Protein AF-A0A350VX52-F1 (afdb_monomer_lite)

pLDDT: mean 76.41, std 20.45, range [41.56, 96.19]

Sequence (143 aa):
MNSKRYVKYVGIVTGIIIVLLAGIFMTHKLVNKNADIQDNSEETNNGYQGYIILTDSDVFFAAENDSKMLSEKELVKLNLENCAFVSDDFSTGDRVRINFVTIADLSPRIADVDSIEKIEAGDVSNIDEEVIEWLKEKGYKIY

Foldseek 3Di:
DPPPPVVVVVVVVVVVVVVVVVVVVVVVPPDDDDDPPPPCVPPPLPFFKFWWWDWPPFIWTQGCDDDPVDHHRQIETEDCPQEPDDPVVDAGFFIKGWDFPDWAPDVSIYTYTNYIDGPGGGDNVSHDPVVVVVCVVVVIGTD

Secondary structure (DSSP, 8-state):
--TTSHHH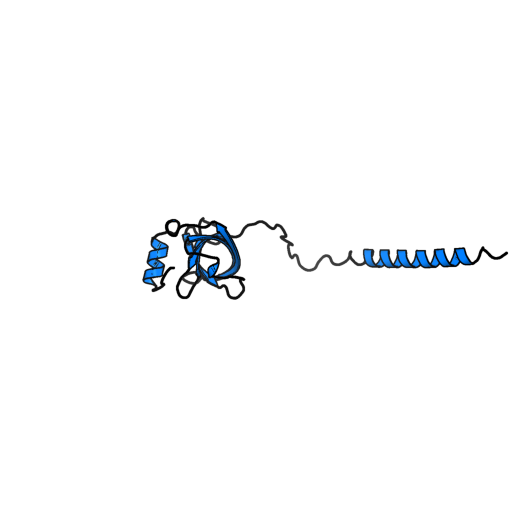HHHHHHHHHHHHHHHHHHHSS---SS------------PEEEEEEEBSS-EEEEESS--SSS-TT-EEEEE-TTS---GGG--TT-EEEEEEEEEE--SSEEEEEEEEEEEE---GGGS-HHHHHHHHHTTPPB-

Structure (mmCIF, N/CA/C/O backbone):
data_AF-A0A350VX52-F1
#
_entry.id   AF-A0A350VX52-F1
#
loop_
_atom_site.group_PDB
_atom_site.id
_atom_site.type_symbol
_atom_site.label_atom_id
_atom_site.label_alt_id
_atom_site.label_comp_id
_atom_site.label_asym_id
_atom_site.label_entity_id
_atom_site.label_seq_id
_atom_site.pdbx_PDB_ins_code
_atom_site.Cartn_x
_atom_site.Cartn_y
_atom_site.Cartn_z
_atom_site.occupancy
_atom_site.B_iso_or_equiv
_atom_site.auth_seq_id
_atom_site.auth_comp_id
_atom_site.auth_asym_id
_atom_site.auth_atom_id
_atom_site.pdbx_PDB_model_num
ATOM 1 N N . MET A 1 1 ? 48.141 -11.898 -71.517 1.00 45.41 1 MET A N 1
ATOM 2 C CA . MET A 1 1 ? 48.492 -10.568 -70.971 1.00 45.41 1 MET A CA 1
ATOM 3 C C . MET A 1 1 ? 47.254 -9.673 -70.984 1.00 45.41 1 MET A C 1
ATOM 5 O O . MET A 1 1 ? 46.895 -9.206 -72.048 1.00 45.41 1 MET A O 1
ATOM 9 N N . ASN A 1 2 ? 46.555 -9.510 -69.850 1.00 43.81 2 ASN A N 1
ATOM 10 C CA . ASN A 1 2 ? 45.729 -8.323 -69.528 1.00 43.81 2 ASN A CA 1
ATOM 11 C C . ASN A 1 2 ? 45.221 -8.352 -68.066 1.00 43.81 2 ASN A C 1
ATOM 13 O O . ASN A 1 2 ? 44.108 -7.952 -67.743 1.00 43.81 2 ASN A O 1
ATOM 17 N N . SER A 1 3 ? 46.098 -8.774 -67.148 1.00 48.38 3 SER A N 1
ATOM 18 C CA . SER A 1 3 ? 45.857 -8.852 -65.696 1.00 48.38 3 SER A CA 1
ATOM 19 C C . SER A 1 3 ? 45.820 -7.483 -64.987 1.00 48.38 3 SER A C 1
ATOM 21 O O . SER A 1 3 ? 45.809 -7.417 -63.762 1.00 48.38 3 SER A O 1
ATOM 23 N N . LYS A 1 4 ? 45.829 -6.368 -65.731 1.00 48.75 4 LYS A N 1
ATOM 24 C CA . LYS A 1 4 ? 45.906 -5.005 -65.171 1.00 48.75 4 LYS A CA 1
ATOM 25 C C . LYS A 1 4 ? 44.556 -4.284 -65.071 1.00 48.75 4 LYS A C 1
ATOM 27 O O . LYS A 1 4 ? 44.509 -3.189 -64.521 1.00 48.75 4 LYS A O 1
ATOM 32 N N . ARG A 1 5 ? 43.459 -4.860 -65.588 1.00 47.03 5 ARG A N 1
ATOM 33 C CA . ARG A 1 5 ? 42.131 -4.207 -65.562 1.00 47.03 5 ARG A CA 1
ATOM 34 C C . ARG A 1 5 ? 41.211 -4.673 -64.427 1.00 47.03 5 ARG A C 1
ATOM 36 O O . ARG A 1 5 ? 40.382 -3.884 -63.992 1.00 47.03 5 ARG A O 1
ATOM 43 N N . TYR A 1 6 ? 41.409 -5.878 -63.889 1.00 44.62 6 TYR A N 1
ATOM 44 C CA . TYR A 1 6 ? 40.591 -6.403 -62.783 1.00 44.62 6 TYR A CA 1
ATOM 45 C C . TYR A 1 6 ? 40.904 -5.759 -61.425 1.00 44.62 6 TYR A C 1
ATOM 47 O O . TYR A 1 6 ? 40.012 -5.576 -60.606 1.00 44.62 6 TYR A O 1
ATOM 55 N N . VAL A 1 7 ? 42.150 -5.328 -61.209 1.00 47.81 7 VAL A N 1
ATOM 56 C CA . VAL A 1 7 ? 42.568 -4.718 -59.933 1.00 47.81 7 VAL A CA 1
ATOM 57 C C . VAL A 1 7 ? 41.989 -3.306 -59.754 1.00 47.81 7 VAL A C 1
ATOM 59 O O . VAL A 1 7 ? 41.770 -2.863 -58.631 1.00 47.81 7 VAL A O 1
ATOM 62 N N . LYS A 1 8 ? 41.675 -2.602 -60.854 1.00 45.66 8 LYS A N 1
ATOM 63 C CA . LYS A 1 8 ? 41.099 -1.248 -60.790 1.00 45.66 8 LYS A CA 1
ATOM 64 C C . LYS A 1 8 ? 39.625 -1.230 -60.385 1.00 45.66 8 LYS A C 1
ATOM 66 O O . LYS A 1 8 ? 39.208 -0.275 -59.744 1.00 45.66 8 LYS A O 1
ATOM 71 N N . TYR A 1 9 ? 38.852 -2.260 -60.730 1.00 45.47 9 TYR A N 1
ATOM 72 C CA . TYR A 1 9 ? 37.429 -2.306 -60.380 1.00 45.47 9 TYR A CA 1
ATOM 73 C C . TYR A 1 9 ? 37.198 -2.684 -58.917 1.00 45.47 9 TYR A C 1
ATOM 75 O O . TYR A 1 9 ? 36.333 -2.097 -58.278 1.00 45.47 9 TYR A O 1
ATOM 83 N N . VAL A 1 10 ? 38.009 -3.588 -58.358 1.00 46.59 10 VAL A N 1
ATOM 84 C CA . VAL A 1 10 ? 37.873 -3.982 -56.947 1.00 46.59 10 VAL A CA 1
ATOM 85 C C . VAL A 1 10 ? 38.178 -2.798 -56.024 1.00 46.59 10 VAL A C 1
ATOM 87 O O . VAL A 1 10 ? 37.385 -2.517 -55.140 1.00 46.59 10 VAL A O 1
ATOM 90 N N . GLY A 1 11 ? 39.237 -2.021 -56.286 1.00 47.31 11 GLY A N 1
ATOM 91 C CA . GLY A 1 11 ? 39.589 -0.866 -55.445 1.00 47.31 11 GLY A CA 1
ATOM 92 C C . GLY A 1 11 ? 38.563 0.280 -55.445 1.00 47.31 11 GLY A C 1
ATOM 93 O O . GLY A 1 11 ? 38.396 0.945 -54.426 1.00 47.31 11 GLY A O 1
ATOM 94 N N . ILE A 1 12 ? 37.850 0.503 -56.556 1.00 51.59 12 ILE A N 1
ATOM 95 C CA . ILE A 1 12 ? 36.819 1.554 -56.644 1.00 51.59 12 ILE A CA 1
ATOM 96 C C . ILE A 1 12 ? 35.548 1.129 -55.896 1.00 51.59 12 ILE A C 1
ATOM 98 O O . ILE A 1 12 ? 34.947 1.944 -55.199 1.00 51.59 12 ILE A O 1
ATOM 102 N N . VAL A 1 13 ? 35.167 -0.149 -55.981 1.00 50.16 13 VAL A N 1
ATOM 103 C CA . VAL A 1 13 ? 33.964 -0.665 -55.308 1.00 50.16 13 VAL A CA 1
ATOM 104 C C . VAL A 1 13 ? 34.150 -0.698 -53.785 1.00 50.16 13 VAL A C 1
ATOM 106 O O . VAL A 1 13 ? 33.233 -0.313 -53.063 1.00 50.16 13 VAL A O 1
ATOM 109 N N . THR A 1 14 ? 35.342 -1.040 -53.276 1.00 51.75 14 THR A N 1
ATOM 110 C CA . THR A 1 14 ? 35.609 -0.993 -51.824 1.00 51.75 14 THR A CA 1
ATOM 111 C C . THR A 1 14 ? 35.690 0.438 -51.278 1.00 51.75 14 THR A C 1
ATOM 113 O O . THR A 1 14 ? 35.312 0.675 -50.135 1.00 51.75 14 THR A O 1
ATOM 116 N N . GLY A 1 15 ? 36.135 1.411 -52.083 1.00 47.44 15 GLY A N 1
ATOM 117 C CA . GLY A 1 15 ? 36.208 2.819 -51.673 1.00 47.44 15 GLY A CA 1
ATOM 118 C C . GLY A 1 15 ? 34.837 3.488 -51.510 1.00 47.44 15 GLY A C 1
ATOM 119 O O . GLY A 1 15 ? 34.636 4.252 -50.569 1.00 47.44 15 GLY A O 1
ATOM 120 N N . ILE A 1 16 ? 33.869 3.165 -52.375 1.00 54.69 16 ILE A N 1
ATOM 121 C CA . ILE A 1 16 ? 32.512 3.742 -52.321 1.00 54.69 16 ILE A CA 1
ATOM 122 C C . ILE A 1 16 ? 31.747 3.269 -51.071 1.00 54.69 16 ILE A C 1
ATOM 124 O O . ILE A 1 16 ? 31.022 4.052 -50.459 1.00 54.69 16 ILE A O 1
ATOM 128 N N . ILE A 1 17 ? 31.958 2.021 -50.638 1.00 52.06 17 ILE A N 1
ATOM 129 C CA . ILE A 1 17 ? 31.307 1.457 -49.443 1.00 52.06 17 ILE A CA 1
ATOM 130 C C . ILE A 1 17 ? 31.785 2.158 -48.158 1.00 52.06 17 ILE A C 1
ATOM 132 O O . ILE A 1 17 ? 30.979 2.433 -47.270 1.00 52.06 17 ILE A O 1
ATOM 136 N N . ILE A 1 18 ? 33.071 2.515 -48.069 1.00 54.97 18 ILE A N 1
ATOM 137 C CA . ILE A 1 18 ? 33.637 3.176 -46.880 1.00 54.97 18 ILE A CA 1
ATOM 138 C C . ILE A 1 18 ? 33.133 4.623 -46.748 1.00 54.97 18 ILE A C 1
ATOM 140 O O . ILE A 1 18 ? 32.847 5.075 -45.639 1.00 54.97 18 ILE A O 1
ATOM 144 N N . VAL A 1 19 ? 32.954 5.343 -47.861 1.00 52.56 19 VAL A N 1
ATOM 145 C CA . VAL A 1 19 ? 32.433 6.724 -47.835 1.00 52.56 19 VAL A CA 1
ATOM 146 C C . VAL A 1 19 ? 30.946 6.760 -47.451 1.00 52.56 19 VAL A C 1
ATOM 148 O O . VAL A 1 19 ? 30.531 7.658 -46.719 1.00 52.56 19 VAL A O 1
ATOM 151 N N . LEU A 1 20 ? 30.155 5.758 -47.855 1.00 51.19 20 LEU A N 1
ATOM 152 C CA . LEU A 1 20 ? 28.759 5.622 -47.419 1.00 51.19 20 LEU A CA 1
ATOM 153 C C . LEU A 1 20 ? 28.643 5.296 -45.919 1.00 51.19 20 LEU A C 1
ATOM 155 O O . LEU A 1 20 ? 27.812 5.892 -45.239 1.00 51.19 20 LEU A O 1
ATOM 159 N N . LEU A 1 21 ? 29.512 4.436 -45.373 1.00 50.41 21 LEU A N 1
ATOM 160 C CA . LEU A 1 21 ? 29.542 4.137 -43.931 1.00 50.41 21 LEU A CA 1
ATOM 161 C C . LEU A 1 21 ? 29.968 5.348 -43.079 1.00 50.41 21 LEU A C 1
ATOM 163 O O . LEU A 1 21 ? 29.395 5.578 -42.015 1.00 50.41 21 LEU A O 1
ATOM 167 N N . ALA A 1 22 ? 30.909 6.170 -43.555 1.00 48.84 22 ALA A N 1
ATOM 168 C CA . ALA A 1 22 ? 31.314 7.394 -42.857 1.00 48.84 22 ALA A CA 1
ATOM 169 C C . ALA A 1 22 ? 30.251 8.514 -42.924 1.00 48.84 22 ALA A C 1
ATOM 171 O O . ALA A 1 22 ? 30.111 9.285 -41.974 1.00 48.84 22 ALA A O 1
ATOM 172 N N . GLY A 1 23 ? 29.465 8.588 -44.006 1.00 44.41 23 GLY A N 1
ATOM 173 C CA . GLY A 1 23 ? 28.374 9.562 -44.156 1.00 44.41 23 GLY A CA 1
ATOM 174 C C . GLY A 1 23 ? 27.179 9.309 -43.228 1.00 44.41 23 GLY A C 1
ATOM 175 O O . GLY A 1 23 ? 26.560 10.258 -42.742 1.00 44.41 23 GLY A O 1
ATOM 176 N N . ILE A 1 24 ? 26.899 8.041 -42.910 1.00 51.06 24 ILE A N 1
ATOM 177 C CA . ILE A 1 24 ? 25.897 7.675 -41.895 1.00 51.06 24 ILE A CA 1
ATOM 178 C C . ILE A 1 24 ? 26.431 8.014 -40.492 1.00 51.06 24 ILE A C 1
ATOM 180 O O . ILE A 1 24 ? 25.694 8.513 -39.646 1.00 51.06 24 ILE A O 1
ATOM 184 N N . PHE A 1 25 ? 27.737 7.855 -40.253 1.00 44.28 25 PHE A N 1
ATOM 185 C CA . PHE A 1 25 ? 28.337 8.181 -38.955 1.00 44.28 25 PHE A CA 1
ATOM 186 C C . PHE A 1 25 ? 28.364 9.692 -38.653 1.00 44.28 25 PHE A C 1
ATOM 188 O O . PHE A 1 25 ? 28.289 10.093 -37.493 1.00 44.28 25 PHE A O 1
ATOM 195 N N . MET A 1 26 ? 28.430 10.552 -39.678 1.00 44.16 26 MET A N 1
ATOM 196 C CA . MET A 1 26 ? 28.485 12.014 -39.505 1.00 44.16 26 MET A CA 1
ATOM 197 C C . MET A 1 26 ? 27.129 12.729 -39.481 1.00 44.16 26 MET A C 1
ATOM 199 O O . MET A 1 26 ? 27.088 1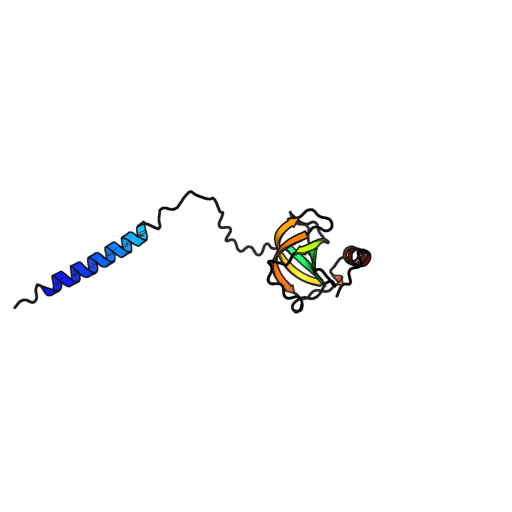3.914 -39.158 1.00 44.16 26 MET A O 1
ATOM 203 N N . THR A 1 27 ? 26.020 12.036 -39.745 1.00 42.88 27 THR A N 1
ATOM 204 C CA . THR A 1 27 ? 24.667 12.605 -39.583 1.00 42.88 27 THR A CA 1
ATOM 205 C C . THR A 1 27 ? 24.014 12.259 -38.243 1.00 42.88 27 THR A C 1
ATOM 207 O O . THR A 1 27 ? 23.087 12.949 -37.832 1.00 42.88 27 THR A O 1
ATOM 210 N N . HIS A 1 28 ? 24.583 11.337 -37.459 1.00 42.50 28 HIS A N 1
ATOM 211 C CA . HIS A 1 28 ? 24.215 11.140 -36.046 1.00 42.50 28 HIS A CA 1
ATOM 212 C C . HIS A 1 28 ? 24.868 12.149 -35.084 1.00 42.50 28 HIS A C 1
ATOM 214 O O . HIS A 1 28 ? 24.873 11.952 -33.871 1.00 42.50 28 HIS A O 1
ATOM 220 N N . LYS A 1 29 ? 25.417 13.255 -35.601 1.00 45.91 29 LYS A N 1
ATOM 221 C CA . LYS A 1 29 ? 25.992 14.334 -34.788 1.00 45.91 29 LYS A CA 1
ATOM 222 C C . LYS A 1 29 ? 25.354 15.689 -35.087 1.00 45.91 29 LYS A C 1
ATOM 224 O O . LYS A 1 29 ? 26.059 16.683 -35.215 1.00 45.91 29 LYS A O 1
ATOM 229 N N . LEU A 1 30 ? 24.025 15.723 -35.213 1.00 47.34 30 LEU A N 1
ATOM 230 C CA . LEU A 1 30 ? 23.244 16.965 -35.258 1.00 47.34 30 LEU A CA 1
ATOM 231 C C . LEU A 1 30 ? 21.767 16.738 -34.887 1.00 47.34 30 LEU A C 1
ATOM 233 O O . LEU A 1 30 ? 20.862 17.039 -35.651 1.00 47.34 30 LEU A O 1
ATOM 237 N N . VAL A 1 31 ? 21.528 16.262 -33.665 1.00 42.59 31 VAL A N 1
ATOM 238 C CA . VAL A 1 31 ? 20.361 16.686 -32.874 1.00 42.59 31 VAL A CA 1
ATOM 239 C C . VAL A 1 31 ? 20.875 16.949 -31.464 1.00 42.59 31 VAL A C 1
ATOM 241 O O . VAL A 1 31 ? 20.929 16.063 -30.623 1.00 42.59 31 VAL A O 1
ATOM 244 N N . ASN A 1 32 ? 21.344 18.170 -31.225 1.00 47.84 32 ASN A N 1
ATOM 245 C CA . ASN A 1 32 ? 21.405 18.708 -29.874 1.00 47.84 32 ASN A CA 1
ATOM 246 C C . ASN A 1 32 ? 20.717 20.072 -29.889 1.00 47.84 32 ASN A C 1
ATOM 248 O O . ASN A 1 32 ? 20.978 20.882 -30.781 1.00 47.84 32 ASN A O 1
ATOM 252 N N . LYS A 1 33 ? 19.906 20.285 -28.850 1.00 47.16 33 LYS A N 1
ATOM 253 C CA . LYS A 1 33 ? 19.053 21.432 -28.527 1.00 47.16 33 LYS A CA 1
ATOM 254 C C . LYS A 1 33 ? 17.648 21.393 -29.109 1.00 47.16 33 LYS A C 1
ATOM 256 O O . LYS A 1 33 ? 17.234 22.318 -29.789 1.00 47.16 33 LYS A O 1
ATOM 261 N N . ASN A 1 34 ? 16.903 20.355 -28.747 1.00 44.25 34 ASN A N 1
ATOM 262 C CA . ASN A 1 34 ? 15.545 20.540 -28.249 1.00 44.25 34 ASN A CA 1
ATOM 263 C C . ASN A 1 34 ? 15.288 19.500 -27.158 1.00 44.25 34 ASN A C 1
ATOM 265 O O . ASN A 1 34 ? 15.616 18.334 -27.341 1.00 44.25 34 ASN A O 1
ATOM 269 N N . ALA A 1 35 ? 14.694 19.979 -26.069 1.00 45.91 35 ALA A N 1
ATOM 270 C CA . ALA A 1 35 ? 14.342 19.266 -24.851 1.00 45.91 35 ALA A CA 1
ATOM 271 C C . ALA A 1 35 ? 15.544 18.825 -23.999 1.00 45.91 35 ALA A C 1
ATOM 273 O O . ALA A 1 35 ? 16.169 17.790 -24.205 1.00 45.91 35 ALA A O 1
ATOM 274 N N . ASP A 1 36 ? 15.824 19.654 -23.000 1.00 45.22 36 ASP A N 1
ATOM 275 C CA . ASP A 1 36 ? 16.332 19.239 -21.698 1.00 45.22 36 ASP A CA 1
ATOM 276 C C . ASP A 1 36 ? 15.355 18.197 -21.117 1.00 45.22 36 ASP A C 1
ATOM 278 O O . ASP A 1 36 ? 14.461 18.507 -20.338 1.00 45.22 36 ASP A O 1
ATOM 282 N N . ILE A 1 37 ? 15.413 16.973 -21.633 1.00 50.44 37 ILE A N 1
ATOM 283 C CA . ILE A 1 37 ? 14.983 15.803 -20.889 1.00 50.44 37 ILE A CA 1
ATOM 284 C C . ILE A 1 37 ? 16.294 15.295 -20.335 1.00 50.44 37 ILE A C 1
ATOM 286 O O . ILE A 1 37 ? 17.088 14.690 -21.056 1.00 50.44 37 ILE A O 1
ATOM 290 N N . GLN A 1 38 ? 16.549 15.652 -19.079 1.00 43.41 38 GLN A N 1
ATOM 291 C CA . GLN A 1 38 ? 17.487 14.924 -18.251 1.00 43.41 38 GLN A CA 1
ATOM 292 C C . GLN A 1 38 ? 17.161 13.443 -18.420 1.00 43.41 38 GLN A C 1
ATOM 294 O O . GLN A 1 38 ? 16.162 12.944 -17.904 1.00 43.41 38 GLN A O 1
ATOM 299 N N . ASP A 1 39 ? 18.006 12.765 -19.187 1.00 41.66 39 ASP A N 1
ATOM 300 C CA . ASP A 1 39 ? 18.218 11.339 -19.076 1.00 41.66 39 ASP A CA 1
ATOM 301 C C . ASP A 1 39 ? 18.792 11.114 -17.674 1.00 41.66 39 ASP A C 1
ATOM 303 O O . ASP A 1 39 ? 20.001 11.050 -17.458 1.00 41.66 39 ASP A O 1
ATOM 307 N N . ASN A 1 40 ? 17.899 11.116 -16.684 1.00 41.56 40 ASN A N 1
ATOM 308 C CA . ASN A 1 40 ? 18.168 10.610 -15.352 1.00 41.56 40 ASN A CA 1
ATOM 309 C C . ASN A 1 40 ? 18.174 9.078 -15.450 1.00 41.56 40 ASN A C 1
ATOM 311 O O . ASN A 1 40 ? 17.405 8.409 -14.773 1.00 41.56 40 ASN A O 1
ATOM 315 N N . SER A 1 41 ? 19.056 8.505 -16.273 1.00 44.47 41 SER A N 1
ATOM 316 C CA . SER A 1 41 ? 19.430 7.092 -16.176 1.00 44.47 41 SER A CA 1
ATOM 317 C C . SER A 1 41 ? 20.427 6.866 -15.031 1.00 44.47 41 SER A C 1
ATOM 319 O O . SER A 1 41 ? 21.291 5.990 -15.097 1.00 44.47 41 SER A O 1
ATOM 321 N N . GLU A 1 42 ? 20.328 7.655 -13.964 1.00 41.62 42 GLU A N 1
ATOM 322 C CA . GLU A 1 42 ? 20.578 7.104 -12.648 1.00 41.62 42 GLU A CA 1
ATOM 323 C C . GLU A 1 42 ? 19.364 6.218 -12.342 1.00 41.62 42 GLU A C 1
ATOM 325 O O . GLU A 1 42 ? 18.377 6.696 -11.784 1.00 41.62 42 GLU A O 1
ATOM 330 N N . GLU A 1 43 ? 19.440 4.923 -12.686 1.00 43.62 43 GLU A N 1
ATOM 331 C CA . GLU A 1 43 ? 18.752 3.867 -11.924 1.00 43.62 43 GLU A CA 1
ATOM 332 C C . GLU A 1 43 ? 19.275 3.935 -10.484 1.00 43.62 43 GLU A C 1
ATOM 334 O O . GLU A 1 43 ? 20.092 3.154 -10.001 1.00 43.62 43 GLU A O 1
ATOM 339 N N . THR A 1 44 ? 18.855 4.976 -9.794 1.00 42.25 44 THR A N 1
ATOM 340 C CA . THR A 1 44 ? 18.878 5.036 -8.362 1.00 42.25 44 THR A CA 1
ATOM 341 C C . THR A 1 44 ? 17.605 4.319 -7.960 1.00 42.25 44 THR A C 1
ATOM 343 O O . THR A 1 44 ? 16.507 4.728 -8.331 1.00 42.25 44 THR A O 1
ATOM 346 N N . ASN A 1 45 ? 17.746 3.205 -7.248 1.00 51.56 45 ASN A N 1
ATOM 347 C CA . ASN A 1 45 ? 16.656 2.514 -6.561 1.00 51.56 45 ASN A CA 1
ATOM 348 C C . ASN A 1 45 ? 16.055 3.435 -5.472 1.00 51.56 45 ASN A C 1
ATOM 350 O O . ASN A 1 45 ? 16.178 3.165 -4.279 1.00 51.56 45 ASN A O 1
ATOM 354 N N . ASN A 1 46 ? 15.454 4.552 -5.889 1.00 69.12 46 ASN A N 1
ATOM 355 C CA . ASN A 1 46 ? 14.994 5.688 -5.085 1.00 69.12 46 ASN A CA 1
ATOM 356 C C . ASN A 1 46 ? 13.482 5.650 -4.818 1.00 69.12 46 ASN A C 1
ATOM 358 O O . ASN A 1 46 ? 12.915 6.642 -4.360 1.00 69.12 46 ASN A O 1
ATOM 362 N N . GLY A 1 47 ? 12.823 4.527 -5.110 1.00 82.38 47 GLY A N 1
ATOM 363 C CA . GLY A 1 47 ? 11.422 4.330 -4.757 1.00 82.38 47 GLY A CA 1
ATOM 364 C C . GLY A 1 47 ? 11.193 4.422 -3.247 1.00 82.38 47 GLY A C 1
ATOM 365 O O . GLY A 1 47 ? 12.092 4.185 -2.434 1.00 82.38 47 GLY A O 1
ATOM 366 N N . TYR A 1 48 ? 9.967 4.759 -2.872 1.00 91.62 48 TYR A N 1
ATOM 367 C CA . TYR A 1 48 ? 9.547 4.903 -1.485 1.00 91.62 48 TYR A CA 1
ATOM 368 C C . TYR A 1 48 ? 9.400 3.530 -0.846 1.00 91.62 48 TYR A C 1
ATOM 370 O O . TYR A 1 48 ? 8.780 2.637 -1.421 1.00 91.62 48 TYR A O 1
ATOM 378 N N . GLN A 1 49 ? 9.985 3.362 0.338 1.00 93.50 49 GLN A N 1
ATOM 379 C CA . GLN A 1 49 ? 9.909 2.113 1.089 1.00 93.50 49 GLN A CA 1
ATOM 380 C C . GLN A 1 49 ? 8.827 2.194 2.154 1.00 93.50 49 GLN A C 1
ATOM 382 O O . GLN A 1 49 ? 8.601 3.245 2.760 1.00 93.50 49 GLN A O 1
ATOM 387 N N . GLY A 1 50 ? 8.145 1.079 2.346 1.00 94.56 50 GLY A N 1
ATOM 388 C CA . GLY A 1 50 ? 6.997 0.990 3.227 1.00 94.56 50 GLY A CA 1
ATOM 389 C C . GLY A 1 50 ? 6.384 -0.390 3.194 1.00 94.56 50 GLY A C 1
ATOM 390 O O . GLY A 1 50 ? 6.962 -1.337 2.656 1.00 94.56 50 GLY A O 1
ATOM 391 N N . TYR A 1 51 ? 5.200 -0.478 3.773 1.00 95.38 51 TYR A N 1
ATOM 392 C CA . TYR A 1 51 ? 4.484 -1.729 3.947 1.00 95.38 51 TYR A CA 1
ATOM 393 C C . TYR A 1 51 ? 3.219 -1.717 3.108 1.00 95.38 51 TYR A C 1
ATOM 395 O O . TYR A 1 51 ? 2.470 -0.735 3.115 1.00 95.38 51 TYR A O 1
ATOM 403 N N . ILE A 1 52 ? 2.985 -2.804 2.378 1.00 95.25 52 ILE A N 1
ATOM 404 C CA . ILE A 1 52 ? 1.749 -2.974 1.621 1.00 95.25 52 ILE A CA 1
ATOM 405 C C . ILE A 1 52 ? 0.636 -3.468 2.545 1.00 95.25 52 ILE A C 1
ATOM 407 O O . ILE A 1 52 ? 0.865 -4.272 3.451 1.00 95.25 52 ILE A O 1
ATOM 411 N N . ILE A 1 53 ? -0.580 -2.986 2.317 1.00 95.56 53 ILE A N 1
ATOM 412 C CA . ILE A 1 53 ? -1.774 -3.404 3.047 1.00 95.56 53 ILE A CA 1
ATOM 413 C C . ILE A 1 53 ? -2.819 -3.817 2.026 1.00 95.56 53 ILE A C 1
ATOM 415 O O . ILE A 1 53 ? -3.260 -3.002 1.212 1.00 95.56 53 ILE A O 1
ATOM 419 N N . LEU A 1 54 ? -3.204 -5.087 2.069 1.00 94.31 54 LEU A N 1
ATOM 420 C CA . LEU A 1 54 ? -4.214 -5.658 1.194 1.00 94.31 54 LEU A CA 1
ATOM 421 C C . LEU A 1 54 ? -5.560 -5.637 1.910 1.00 94.31 54 LEU A C 1
ATOM 423 O O . LEU A 1 54 ? -5.692 -6.113 3.040 1.00 94.31 54 LEU A O 1
ATOM 427 N N . THR A 1 55 ? -6.567 -5.084 1.244 1.00 93.56 55 THR A N 1
ATOM 428 C CA . THR A 1 55 ? -7.947 -5.089 1.731 1.00 93.56 55 THR A CA 1
ATOM 429 C C . THR A 1 55 ? -8.865 -5.818 0.753 1.00 93.56 55 THR A C 1
ATOM 431 O O . THR A 1 55 ? -8.421 -6.370 -0.251 1.00 93.56 55 THR A O 1
ATOM 434 N N . ASP A 1 56 ? -10.159 -5.852 1.047 1.00 90.12 56 ASP A N 1
ATOM 435 C CA . ASP A 1 56 ? -11.179 -6.479 0.209 1.00 90.12 56 ASP A CA 1
ATOM 436 C C . ASP A 1 56 ? -11.458 -5.756 -1.102 1.00 90.12 56 ASP A C 1
ATOM 438 O O . ASP A 1 56 ? -11.901 -6.401 -2.053 1.00 90.12 56 ASP A O 1
ATOM 442 N N . SER A 1 57 ? -11.176 -4.457 -1.175 1.00 88.31 57 SER A N 1
ATOM 443 C CA . SER A 1 57 ? -11.398 -3.663 -2.385 1.00 88.31 57 SER A CA 1
ATOM 444 C C . SER A 1 57 ? -10.161 -2.939 -2.889 1.00 88.31 57 SER A C 1
ATOM 446 O O . SER A 1 57 ? -10.082 -2.644 -4.077 1.00 88.31 57 SER A O 1
ATOM 448 N N . ASP A 1 58 ? -9.223 -2.619 -2.001 1.00 93.69 58 ASP A N 1
ATOM 449 C CA . ASP A 1 58 ? -8.154 -1.669 -2.274 1.00 93.69 58 ASP A CA 1
ATOM 450 C C . ASP A 1 58 ? -6.802 -2.132 -1.733 1.00 93.69 58 ASP A C 1
ATOM 452 O O . ASP A 1 58 ? -6.704 -2.963 -0.825 1.00 93.69 58 ASP A O 1
ATOM 456 N N . VAL A 1 59 ? -5.749 -1.536 -2.281 1.00 95.12 59 VAL A N 1
ATOM 457 C CA . VAL A 1 59 ? -4.376 -1.722 -1.822 1.00 95.12 59 VAL A CA 1
ATOM 458 C C . VAL A 1 59 ? -3.872 -0.399 -1.274 1.00 95.12 59 VAL A C 1
ATOM 460 O O . VAL A 1 59 ? -4.026 0.648 -1.908 1.00 95.12 59 VAL A O 1
ATOM 463 N N . PHE A 1 60 ? -3.264 -0.445 -0.097 1.00 95.88 60 PHE A N 1
ATOM 464 C CA . PHE A 1 60 ? -2.657 0.716 0.532 1.00 95.88 60 PHE A CA 1
ATOM 465 C C . PHE A 1 60 ? -1.164 0.509 0.749 1.00 95.88 60 PHE A C 1
ATOM 467 O O . PHE A 1 60 ? -0.654 -0.611 0.770 1.00 95.88 60 PHE A O 1
ATOM 474 N N . PHE A 1 61 ? -0.480 1.626 0.931 1.00 95.50 61 PHE A N 1
ATOM 475 C CA . PHE A 1 61 ? 0.917 1.717 1.293 1.00 95.50 61 PHE A CA 1
ATOM 476 C C . PHE A 1 61 ? 1.043 2.574 2.547 1.00 95.50 61 PHE A C 1
ATOM 478 O O . PHE A 1 61 ? 0.521 3.688 2.585 1.00 95.50 61 PHE A O 1
ATOM 485 N N . ALA A 1 62 ? 1.738 2.056 3.554 1.00 94.44 62 ALA A N 1
ATOM 486 C CA . ALA A 1 62 ? 2.146 2.811 4.729 1.00 94.44 62 ALA A CA 1
ATOM 487 C C . ALA A 1 62 ? 3.639 3.132 4.617 1.00 94.44 62 ALA A C 1
ATOM 489 O O . ALA A 1 62 ? 4.465 2.217 4.566 1.00 94.44 62 ALA A O 1
ATOM 490 N N . ALA A 1 63 ? 3.987 4.418 4.560 1.00 92.50 63 ALA A N 1
ATOM 491 C CA . ALA A 1 63 ? 5.377 4.849 4.426 1.00 92.50 63 ALA A CA 1
ATOM 492 C C . ALA A 1 63 ? 6.221 4.432 5.643 1.00 92.50 63 ALA A C 1
ATOM 494 O O . ALA A 1 63 ? 5.828 4.663 6.783 1.00 92.50 63 ALA A O 1
ATOM 495 N N . GLU A 1 64 ? 7.403 3.850 5.418 1.00 90.12 64 GLU A N 1
ATOM 496 C CA . GLU A 1 64 ? 8.297 3.444 6.516 1.00 90.12 64 GLU A CA 1
ATOM 497 C C . GLU A 1 64 ? 8.982 4.652 7.170 1.00 90.12 64 GLU A C 1
ATOM 499 O O . GLU A 1 64 ? 9.176 4.674 8.378 1.00 90.12 64 GLU A O 1
ATOM 504 N N . ASN A 1 65 ? 9.367 5.649 6.369 1.00 84.44 65 ASN A N 1
ATOM 505 C CA . ASN A 1 65 ? 10.162 6.793 6.807 1.00 84.44 65 ASN A CA 1
ATOM 506 C C . ASN A 1 65 ? 9.632 8.100 6.214 1.00 84.44 65 ASN A C 1
ATOM 508 O O . ASN A 1 65 ? 9.076 8.110 5.112 1.00 84.44 65 ASN A O 1
ATOM 512 N N . ASP A 1 66 ? 9.906 9.206 6.908 1.00 82.31 66 ASP A N 1
ATOM 513 C CA . ASP A 1 66 ? 9.756 10.549 6.353 1.00 82.31 66 ASP A CA 1
ATOM 514 C C . ASP A 1 66 ? 10.556 10.697 5.052 1.00 82.31 66 ASP A C 1
ATOM 516 O O . ASP A 1 66 ? 11.727 10.322 4.931 1.00 82.31 66 ASP A O 1
ATOM 520 N N . SER A 1 67 ? 9.925 11.322 4.070 1.00 81.56 67 SER A N 1
ATOM 521 C CA . SER A 1 67 ? 10.518 11.660 2.787 1.00 81.56 67 SER A CA 1
ATOM 522 C C . SER A 1 67 ? 10.087 13.063 2.368 1.00 81.56 67 SER A C 1
ATOM 524 O O . SER A 1 67 ? 9.296 13.731 3.029 1.00 81.56 67 SER A O 1
ATOM 526 N N . LYS A 1 68 ? 10.587 13.537 1.225 1.00 80.62 68 LYS A N 1
ATOM 527 C CA . LYS A 1 68 ? 10.157 14.839 0.693 1.00 80.62 68 LYS A CA 1
ATOM 528 C C . LYS A 1 68 ? 8.675 14.871 0.296 1.00 80.62 68 LYS A C 1
ATOM 530 O O . LYS A 1 68 ? 8.128 15.963 0.190 1.00 80.62 68 LYS A O 1
ATOM 535 N N . MET A 1 69 ? 8.060 13.717 0.015 1.00 81.69 69 MET A N 1
ATOM 536 C CA . MET A 1 69 ? 6.693 13.627 -0.520 1.00 81.69 69 MET A CA 1
ATOM 537 C C . MET A 1 69 ? 5.696 12.968 0.437 1.00 81.69 69 MET A C 1
ATOM 539 O O . MET A 1 69 ? 4.506 13.275 0.356 1.00 81.69 69 MET A O 1
ATOM 543 N N . LEU A 1 70 ? 6.160 12.085 1.319 1.00 85.38 70 LEU A N 1
ATOM 544 C CA . LEU A 1 70 ? 5.360 11.340 2.293 1.00 85.38 70 LEU A CA 1
ATOM 545 C C . LEU A 1 70 ? 5.927 11.538 3.693 1.00 85.38 70 LEU A C 1
ATOM 547 O O . LEU A 1 70 ? 7.147 11.478 3.858 1.00 85.38 70 LEU A O 1
ATOM 551 N N . SER A 1 71 ? 5.050 11.733 4.668 1.00 84.75 71 SER A N 1
ATOM 552 C CA . SER A 1 71 ? 5.406 11.658 6.080 1.00 84.75 71 SER A CA 1
ATOM 553 C C . SER A 1 71 ? 5.557 10.203 6.532 1.00 84.75 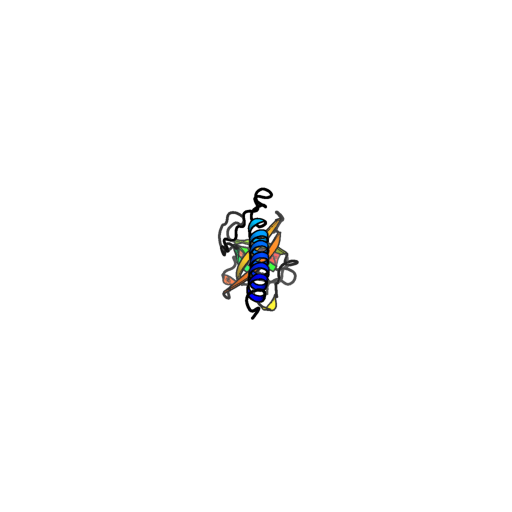71 SER A C 1
ATOM 555 O O . SER A 1 71 ? 5.033 9.280 5.907 1.00 84.75 71 SER A O 1
ATOM 557 N N . GLU A 1 72 ? 6.280 9.990 7.625 1.00 82.25 72 GLU A N 1
ATOM 558 C CA . GLU A 1 72 ? 6.425 8.699 8.286 1.00 82.25 72 GLU A CA 1
ATOM 559 C C . GLU A 1 72 ? 5.038 8.123 8.598 1.00 82.25 72 GLU A C 1
ATOM 561 O O . GLU A 1 72 ? 4.152 8.840 9.070 1.00 82.25 72 GLU A O 1
ATOM 566 N N . LYS A 1 73 ? 4.849 6.827 8.322 1.00 84.38 73 LYS A N 1
ATOM 567 C CA . LYS A 1 73 ? 3.603 6.072 8.547 1.00 84.38 73 LYS A CA 1
ATOM 568 C C . LYS A 1 73 ? 2.397 6.574 7.772 1.00 84.38 73 LYS A C 1
ATOM 570 O O . LYS A 1 73 ? 1.274 6.128 8.006 1.00 84.38 73 LYS A O 1
ATOM 575 N N . GLU A 1 74 ? 2.602 7.489 6.837 1.00 90.12 74 GLU A N 1
ATOM 576 C CA . GLU A 1 74 ? 1.496 8.028 6.086 1.00 90.12 74 GLU A CA 1
ATOM 577 C C . GLU A 1 74 ? 0.850 6.961 5.204 1.00 90.12 74 GLU A C 1
ATOM 579 O O . GLU A 1 74 ? 1.528 6.232 4.474 1.00 90.12 74 GLU A O 1
ATOM 584 N N . LEU A 1 75 ? -0.480 6.897 5.282 1.00 93.56 75 LEU A N 1
ATOM 585 C CA . LEU A 1 75 ? -1.297 5.959 4.533 1.00 93.56 75 LEU A CA 1
ATOM 586 C C . LEU A 1 75 ? -1.683 6.540 3.170 1.00 93.56 75 LEU A C 1
ATOM 588 O O . LEU A 1 75 ? -2.358 7.569 3.075 1.00 93.56 75 LEU A O 1
ATOM 592 N N . VAL A 1 76 ? -1.320 5.822 2.114 1.00 94.50 76 VAL A N 1
ATOM 593 C CA . VAL A 1 76 ? -1.612 6.177 0.726 1.00 94.50 76 VAL A CA 1
ATOM 594 C C . VAL A 1 76 ? -2.379 5.035 0.074 1.00 94.50 76 VAL A C 1
ATOM 596 O O . VAL A 1 76 ? -1.960 3.881 0.131 1.00 94.50 76 VAL A O 1
ATOM 599 N N . LYS A 1 77 ? -3.505 5.341 -0.568 1.00 96.19 77 LYS A N 1
ATOM 600 C CA . LYS A 1 77 ? -4.226 4.393 -1.419 1.00 96.19 77 LYS A CA 1
ATOM 601 C C . LYS A 1 77 ? -3.515 4.281 -2.765 1.00 96.19 77 LYS A C 1
ATOM 603 O O . LYS A 1 77 ? -3.217 5.293 -3.397 1.00 96.19 77 LYS A O 1
ATOM 608 N N . LEU A 1 78 ? -3.273 3.059 -3.220 1.00 95.69 78 LEU A N 1
ATOM 609 C CA . LEU A 1 78 ? -2.583 2.803 -4.477 1.00 95.69 78 LEU A CA 1
ATOM 610 C C . LEU A 1 78 ? -3.585 2.643 -5.619 1.00 95.69 78 LEU A C 1
ATOM 612 O O . LEU A 1 78 ? -4.469 1.788 -5.568 1.00 95.69 78 LEU A O 1
ATOM 616 N N . ASN A 1 79 ? -3.421 3.446 -6.665 1.00 94.12 79 ASN A N 1
ATOM 617 C CA . ASN A 1 79 ? -4.029 3.196 -7.959 1.00 94.12 79 ASN A CA 1
ATOM 618 C C . ASN A 1 79 ? -3.068 2.354 -8.809 1.00 94.12 79 ASN A C 1
ATOM 620 O O . ASN A 1 79 ? -1.988 2.804 -9.195 1.00 94.12 79 ASN A O 1
ATOM 624 N N . LEU A 1 80 ? -3.480 1.117 -9.081 1.00 92.44 80 LEU A N 1
ATOM 625 C CA . LEU A 1 80 ? -2.661 0.093 -9.728 1.00 92.44 80 LEU A CA 1
ATOM 626 C C . LEU A 1 80 ? -3.028 -0.129 -11.201 1.00 92.44 80 LEU A C 1
ATOM 628 O O . LEU A 1 80 ? -2.487 -1.041 -11.815 1.00 92.44 80 LEU A O 1
ATOM 632 N N . GLU A 1 81 ? -3.910 0.690 -11.786 1.00 88.94 81 GLU A N 1
ATOM 633 C CA . GLU A 1 81 ? -4.388 0.530 -13.174 1.00 88.94 81 GLU A CA 1
ATOM 634 C C . GLU A 1 81 ? -3.258 0.406 -14.210 1.00 88.94 81 GLU A C 1
ATOM 636 O O . GLU A 1 81 ? -3.405 -0.315 -15.196 1.00 88.94 81 GLU A O 1
ATOM 641 N N . ASN A 1 82 ? -2.126 1.078 -13.974 1.00 82.69 82 ASN A N 1
ATOM 642 C CA . ASN A 1 82 ? -0.958 1.070 -14.860 1.00 82.69 82 ASN A CA 1
ATOM 643 C C . ASN A 1 82 ? 0.245 0.299 -14.289 1.00 82.69 82 ASN A C 1
ATOM 645 O O . ASN A 1 82 ? 1.31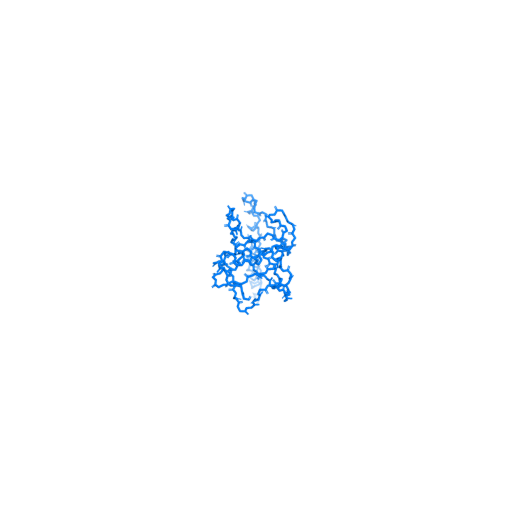3 0.309 -14.896 1.00 82.69 82 ASN A O 1
ATOM 649 N N . CYS A 1 83 ? 0.080 -0.380 -13.151 1.00 86.69 83 CYS A N 1
ATOM 650 C CA . CYS A 1 83 ? 1.136 -1.147 -12.502 1.00 86.69 83 CYS A CA 1
ATOM 651 C C . CYS A 1 83 ? 0.933 -2.642 -12.765 1.00 86.69 83 CYS A C 1
ATOM 653 O O . CYS A 1 83 ? -0.167 -3.172 -12.613 1.00 86.69 83 CYS A O 1
ATOM 655 N N . ALA A 1 84 ? 2.010 -3.359 -13.093 1.00 82.69 84 ALA A N 1
ATOM 656 C CA . ALA A 1 84 ? 1.998 -4.820 -13.159 1.00 82.69 84 ALA A CA 1
ATOM 657 C C . ALA A 1 84 ? 1.967 -5.418 -11.739 1.00 82.69 84 ALA A C 1
ATOM 659 O O . ALA A 1 84 ? 2.970 -5.918 -11.239 1.00 82.69 84 ALA A O 1
ATOM 660 N N . PHE A 1 85 ? 0.821 -5.313 -11.068 1.00 86.56 85 PHE A N 1
ATOM 661 C CA . PHE A 1 85 ? 0.599 -5.833 -9.722 1.00 86.56 85 PHE A CA 1
ATOM 662 C C . PHE A 1 85 ? -0.212 -7.133 -9.764 1.00 86.56 85 PHE A C 1
ATOM 664 O O . PHE A 1 85 ? -1.311 -7.170 -10.318 1.00 86.56 85 PHE A O 1
ATOM 671 N N . VAL A 1 86 ? 0.317 -8.191 -9.149 1.00 84.88 86 VAL A N 1
ATOM 672 C CA . VAL A 1 86 ? -0.366 -9.478 -8.965 1.00 84.88 86 VAL A CA 1
ATOM 673 C C . VAL A 1 86 ? -0.547 -9.688 -7.469 1.00 84.88 86 VAL A C 1
ATOM 675 O O . VAL A 1 86 ? 0.424 -9.928 -6.762 1.00 84.88 86 VAL A O 1
ATOM 67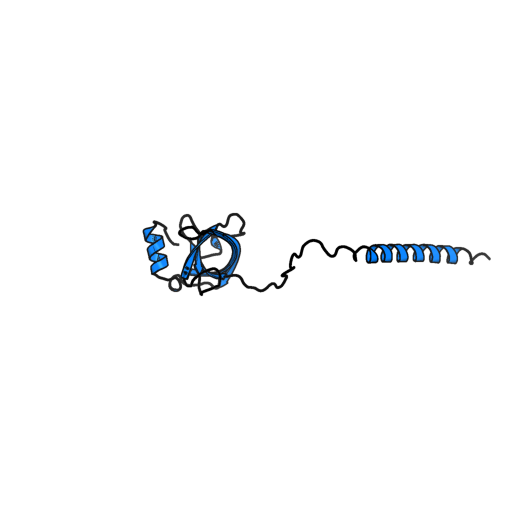8 N N . SER A 1 87 ? -1.782 -9.576 -6.974 1.00 80.75 87 SER A N 1
ATOM 679 C CA . SER A 1 87 ? -2.070 -9.586 -5.532 1.00 80.75 87 SER A CA 1
ATOM 680 C C . SER A 1 87 ? -1.549 -10.822 -4.804 1.00 80.75 87 SER A C 1
ATOM 682 O O . SER A 1 87 ? -1.107 -10.701 -3.671 1.00 80.75 87 SER A O 1
ATOM 684 N N . ASP A 1 88 ? -1.569 -11.985 -5.457 1.00 86.19 88 ASP A N 1
ATOM 685 C CA . ASP A 1 88 ? -1.176 -13.269 -4.861 1.00 86.19 88 ASP A CA 1
ATOM 686 C C . ASP A 1 88 ? 0.329 -13.356 -4.536 1.00 86.19 88 ASP A C 1
ATOM 688 O O . ASP A 1 88 ? 0.739 -14.212 -3.752 1.00 86.19 88 ASP A O 1
ATOM 692 N N . ASP A 1 89 ? 1.150 -12.467 -5.107 1.00 89.56 89 ASP A N 1
ATOM 693 C CA . ASP A 1 89 ? 2.589 -12.389 -4.825 1.00 89.56 89 ASP A CA 1
ATOM 694 C C . ASP A 1 89 ? 2.898 -11.585 -3.543 1.00 89.56 89 ASP A C 1
ATOM 696 O O . ASP A 1 89 ? 4.043 -11.567 -3.065 1.00 89.56 89 ASP A O 1
ATOM 700 N N . PHE A 1 90 ? 1.878 -10.939 -2.968 1.00 92.31 90 PHE A N 1
ATOM 701 C CA . PHE A 1 90 ? 1.988 -10.046 -1.822 1.00 92.31 90 PHE A CA 1
ATOM 702 C C . PHE A 1 90 ? 1.078 -10.475 -0.666 1.00 92.31 90 PHE A C 1
ATOM 704 O O . PHE A 1 90 ? 0.024 -11.080 -0.845 1.00 92.31 90 PHE A O 1
ATOM 711 N N . SER A 1 91 ? 1.480 -10.086 0.536 1.00 93.44 91 SER A N 1
ATOM 712 C CA . SER A 1 91 ? 0.732 -10.214 1.783 1.00 93.44 91 SER A CA 1
ATOM 713 C C . SER A 1 91 ? 0.741 -8.876 2.513 1.00 93.44 91 SER A C 1
ATOM 715 O O . SER A 1 91 ? 1.707 -8.115 2.403 1.00 93.44 91 SER A O 1
ATOM 717 N N . THR A 1 92 ? -0.296 -8.583 3.304 1.00 94.50 92 THR A N 1
ATOM 718 C CA . THR A 1 92 ? -0.253 -7.412 4.191 1.00 94.50 92 THR A CA 1
ATOM 719 C C . THR A 1 92 ? 0.960 -7.489 5.111 1.00 94.50 92 THR A C 1
ATOM 721 O O . THR A 1 92 ? 1.243 -8.530 5.703 1.00 94.50 92 THR A O 1
ATOM 724 N N . GLY A 1 93 ? 1.664 -6.367 5.235 1.00 94.25 93 GLY A N 1
ATOM 725 C CA . GLY A 1 93 ? 2.894 -6.261 6.009 1.00 94.25 93 GLY A CA 1
ATOM 726 C C . GLY A 1 93 ? 4.156 -6.516 5.191 1.00 94.25 93 GLY A C 1
ATOM 727 O O . GLY A 1 93 ? 5.233 -6.187 5.680 1.00 94.25 93 GLY A O 1
ATOM 728 N N . ASP A 1 94 ? 4.062 -7.021 3.953 1.00 95.44 94 ASP A N 1
ATOM 729 C CA . ASP A 1 94 ? 5.229 -7.125 3.076 1.00 95.44 94 ASP A CA 1
ATOM 730 C C . ASP A 1 94 ? 5.901 -5.768 2.906 1.00 95.44 94 ASP A C 1
ATOM 732 O O . ASP A 1 94 ? 5.252 -4.751 2.633 1.00 95.44 94 ASP A O 1
ATOM 736 N N . ARG A 1 95 ? 7.228 -5.774 3.033 1.00 95.19 95 ARG A N 1
ATOM 737 C CA . ARG A 1 95 ? 8.026 -4.580 2.818 1.00 95.19 95 ARG A CA 1
ATOM 738 C C . ARG A 1 95 ? 8.287 -4.428 1.329 1.00 95.19 95 ARG A C 1
ATOM 740 O O . ARG A 1 95 ? 8.844 -5.321 0.684 1.00 95.19 95 ARG A O 1
ATOM 747 N N . VAL A 1 96 ? 7.895 -3.286 0.788 1.00 94.56 96 VAL A N 1
ATOM 748 C CA . VAL A 1 96 ? 7.923 -3.004 -0.646 1.00 94.56 96 VAL A CA 1
ATOM 749 C C . VAL A 1 96 ? 8.652 -1.701 -0.942 1.00 94.56 96 VAL A C 1
ATOM 751 O O . VAL A 1 96 ? 8.725 -0.800 -0.105 1.00 94.56 96 VAL A O 1
ATOM 754 N N . ARG A 1 97 ? 9.171 -1.596 -2.164 1.00 94.06 97 ARG A N 1
ATOM 755 C CA . ARG A 1 97 ? 9.613 -0.348 -2.786 1.00 94.06 97 ARG A CA 1
ATOM 756 C C . ARG A 1 97 ? 8.605 0.041 -3.861 1.00 94.06 97 ARG A C 1
ATOM 758 O O . ARG A 1 97 ? 8.316 -0.772 -4.735 1.00 94.06 97 ARG A O 1
ATOM 765 N N . ILE A 1 98 ? 8.104 1.274 -3.815 1.00 93.19 98 ILE A N 1
ATOM 766 C CA . ILE A 1 98 ? 7.133 1.795 -4.781 1.00 93.19 98 ILE A CA 1
ATOM 767 C C . ILE A 1 98 ? 7.686 3.023 -5.495 1.00 93.19 98 ILE A C 1
ATOM 769 O O . ILE A 1 98 ? 8.155 3.970 -4.861 1.00 93.19 98 ILE A O 1
ATOM 773 N N . ASN A 1 99 ? 7.573 3.034 -6.820 1.00 91.69 99 ASN A N 1
ATOM 774 C CA . ASN A 1 99 ? 7.746 4.243 -7.616 1.00 91.69 99 ASN A CA 1
ATOM 775 C C . ASN A 1 99 ? 6.367 4.811 -7.961 1.00 91.69 99 ASN A C 1
ATOM 777 O O . ASN A 1 99 ? 5.540 4.136 -8.577 1.00 91.69 99 ASN A O 1
ATOM 781 N N . PHE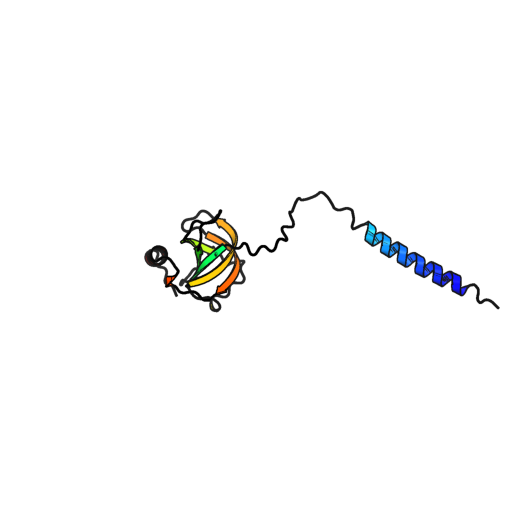 A 1 100 ? 6.110 6.051 -7.548 1.00 90.06 100 PHE A N 1
ATOM 782 C CA . PHE A 1 100 ? 4.867 6.751 -7.866 1.00 90.06 100 PHE A CA 1
ATOM 783 C C . PHE A 1 100 ? 5.023 7.563 -9.149 1.00 90.06 100 PHE A C 1
ATOM 785 O O . PHE A 1 100 ? 6.027 8.251 -9.330 1.00 90.06 100 PHE A O 1
ATOM 792 N N . VAL A 1 101 ? 3.998 7.542 -9.998 1.00 89.50 101 VAL A N 1
ATOM 793 C CA . VAL A 1 101 ? 3.872 8.463 -11.135 1.00 89.50 101 VAL A CA 1
ATOM 794 C C . VAL A 1 101 ? 3.356 9.809 -10.635 1.00 89.50 101 VAL A C 1
ATOM 796 O O . VAL A 1 101 ? 3.959 10.852 -10.885 1.00 89.50 101 VAL A O 1
ATOM 799 N N . THR A 1 102 ? 2.237 9.790 -9.906 1.00 89.12 102 THR A N 1
ATOM 800 C CA . THR A 1 102 ? 1.615 10.982 -9.322 1.00 89.12 102 THR A CA 1
ATOM 801 C C . THR A 1 102 ? 1.022 10.669 -7.954 1.00 89.12 102 THR A C 1
ATOM 803 O O . THR A 1 102 ? 0.714 9.518 -7.651 1.00 89.12 102 THR A O 1
ATOM 806 N N . ILE A 1 103 ? 0.861 11.700 -7.121 1.00 89.94 103 ILE A N 1
ATOM 807 C CA . ILE A 1 103 ? 0.142 11.612 -5.847 1.00 89.94 103 ILE A CA 1
ATOM 808 C C . ILE A 1 103 ? -0.883 12.741 -5.810 1.00 89.94 103 ILE A C 1
ATOM 810 O O . ILE A 1 103 ? -0.525 13.917 -5.885 1.00 89.94 103 ILE A O 1
ATOM 814 N N . ALA A 1 104 ? -2.155 12.377 -5.691 1.00 88.88 104 ALA A N 1
ATOM 815 C CA . ALA A 1 104 ? -3.265 13.298 -5.533 1.00 88.88 104 ALA A CA 1
ATOM 816 C C . ALA A 1 104 ? -3.525 13.586 -4.048 1.00 88.88 104 ALA A C 1
ATOM 818 O O . ALA A 1 104 ? -3.595 12.672 -3.220 1.00 88.88 104 ALA A O 1
ATOM 819 N N . ASP A 1 105 ? -3.713 14.866 -3.727 1.00 87.44 105 ASP A N 1
ATOM 820 C CA . ASP A 1 105 ? -3.964 15.358 -2.369 1.00 87.44 105 ASP A CA 1
ATOM 821 C C . ASP A 1 105 ? -5.439 15.156 -1.964 1.00 87.44 105 ASP A C 1
ATOM 823 O O . ASP A 1 105 ? -6.248 16.083 -1.910 1.00 87.44 105 ASP A O 1
ATOM 827 N N . LEU A 1 106 ? -5.809 13.885 -1.787 1.00 86.38 106 LEU A N 1
ATOM 828 C CA . LEU A 1 106 ? -7.108 13.409 -1.301 1.00 86.38 106 LEU A CA 1
ATOM 829 C C . LEU A 1 106 ? -6.966 12.835 0.121 1.00 86.38 106 LEU A C 1
ATOM 831 O O . LEU A 1 106 ? -5.866 12.760 0.659 1.00 86.38 106 LEU A O 1
ATOM 835 N N . SER A 1 107 ? -8.072 12.427 0.751 1.00 80.94 107 SER A N 1
ATOM 836 C CA . SER A 1 107 ? -8.052 11.822 2.093 1.00 80.94 107 SER A CA 1
ATOM 837 C C . SER A 1 107 ? -8.703 10.428 2.084 1.00 80.94 107 SER A C 1
ATOM 839 O O . SER A 1 107 ? -9.933 10.347 2.003 1.00 80.94 107 SER A O 1
ATOM 841 N N . PRO A 1 108 ? -7.916 9.332 2.148 1.00 84.44 108 PRO A N 1
ATOM 842 C CA . PRO A 1 108 ? -6.448 9.292 2.139 1.00 84.44 108 PRO A CA 1
ATOM 843 C C . PRO A 1 108 ? -5.898 9.697 0.764 1.00 84.44 108 PRO A C 1
ATOM 845 O O . PRO A 1 108 ? -6.640 9.696 -0.226 1.00 84.44 108 PRO A O 1
ATOM 848 N N . ARG A 1 109 ? -4.608 10.051 0.694 1.00 91.19 109 ARG A N 1
ATOM 849 C CA . ARG A 1 109 ? -3.975 10.398 -0.586 1.00 91.19 109 ARG A CA 1
ATOM 850 C C . ARG A 1 109 ? -4.039 9.202 -1.523 1.00 91.19 109 ARG A C 1
ATOM 852 O O . ARG A 1 109 ? -3.966 8.060 -1.072 1.00 91.19 109 ARG A O 1
ATOM 859 N N . ILE A 1 110 ? -4.191 9.465 -2.816 1.00 92.69 110 ILE A N 1
ATOM 860 C CA . ILE A 1 110 ? -4.246 8.418 -3.840 1.00 92.69 110 ILE A CA 1
ATOM 861 C C . ILE A 1 110 ? -3.044 8.594 -4.754 1.00 92.69 110 ILE A C 1
ATOM 863 O O . ILE A 1 110 ? -2.810 9.702 -5.233 1.00 92.69 110 ILE A O 1
ATOM 867 N N . ALA A 1 111 ? -2.285 7.527 -4.985 1.00 92.88 111 ALA A N 1
ATOM 868 C CA . ALA A 1 111 ? -1.094 7.570 -5.820 1.00 92.88 111 ALA A CA 1
ATOM 869 C C . ALA A 1 111 ? -1.199 6.622 -7.011 1.00 92.88 111 ALA A C 1
ATOM 871 O O . ALA A 1 111 ? -1.482 5.439 -6.836 1.00 92.88 111 ALA A O 1
ATOM 872 N N . ASP A 1 112 ? -0.918 7.140 -8.204 1.00 92.31 112 ASP A N 1
ATOM 873 C CA . ASP A 1 112 ? -0.705 6.312 -9.386 1.00 92.31 112 ASP A CA 1
ATOM 874 C C . ASP A 1 112 ? 0.659 5.642 -9.279 1.00 92.31 112 ASP A C 1
ATOM 876 O O . ASP A 1 112 ? 1.673 6.308 -9.044 1.00 92.31 112 ASP A O 1
ATOM 880 N N . VAL A 1 113 ? 0.684 4.326 -9.457 1.00 92.81 113 VAL A N 1
ATOM 881 C CA . VAL A 1 113 ? 1.894 3.528 -9.278 1.00 92.81 113 VAL A CA 1
ATOM 882 C C . VAL A 1 113 ? 2.496 3.141 -10.623 1.00 92.81 113 VAL A C 1
ATOM 884 O O . VAL A 1 113 ? 1.799 2.639 -11.500 1.00 92.81 113 VAL A O 1
ATOM 887 N N . ASP A 1 114 ? 3.801 3.368 -10.760 1.00 90.75 114 ASP A N 1
ATOM 888 C CA . ASP A 1 114 ? 4.603 2.909 -11.896 1.00 90.75 114 ASP A CA 1
ATOM 889 C C . ASP A 1 114 ? 5.056 1.459 -11.681 1.00 90.75 114 ASP A C 1
ATOM 891 O O . ASP A 1 114 ? 4.844 0.583 -12.518 1.00 90.75 114 ASP A O 1
ATOM 895 N N . SER A 1 115 ? 5.649 1.194 -10.516 1.00 91.06 115 SER A N 1
ATOM 896 C CA . SER A 1 115 ? 6.208 -0.111 -10.176 1.00 91.06 115 SER A CA 1
ATOM 897 C C . SER A 1 115 ? 6.164 -0.380 -8.673 1.00 91.06 115 SER A C 1
ATOM 899 O O . SER A 1 115 ? 6.301 0.534 -7.854 1.00 91.06 115 SER A O 1
ATOM 901 N N . ILE A 1 116 ? 5.989 -1.659 -8.327 1.00 93.56 116 ILE A N 1
ATOM 902 C CA . ILE A 1 116 ? 6.063 -2.188 -6.962 1.00 93.56 116 ILE A CA 1
ATOM 903 C C . ILE A 1 116 ? 7.028 -3.367 -6.963 1.00 93.56 116 ILE A C 1
ATOM 905 O O . ILE A 1 116 ? 6.865 -4.316 -7.726 1.00 93.56 116 ILE A O 1
ATOM 909 N N . GLU A 1 117 ? 8.016 -3.314 -6.079 1.00 92.81 117 GLU A N 1
ATOM 910 C CA . GLU A 1 117 ? 8.990 -4.377 -5.862 1.00 92.81 117 GLU A CA 1
ATOM 911 C C . GLU A 1 117 ? 8.879 -4.867 -4.418 1.00 92.81 117 GLU A C 1
ATOM 913 O O . GLU A 1 117 ? 9.013 -4.083 -3.476 1.00 92.81 117 GLU A O 1
ATOM 918 N N . LYS A 1 118 ? 8.662 -6.170 -4.225 1.00 93.75 118 LYS A N 1
ATOM 919 C CA . LYS A 1 118 ? 8.767 -6.789 -2.902 1.00 93.75 118 LYS A CA 1
ATOM 920 C C . LYS A 1 118 ? 10.236 -6.875 -2.499 1.00 93.75 118 LYS A C 1
ATOM 922 O O . LYS A 1 118 ? 11.025 -7.516 -3.186 1.00 93.75 118 LYS A O 1
ATOM 927 N N . ILE A 1 119 ? 10.587 -6.253 -1.376 1.00 93.38 119 ILE A N 1
ATOM 928 C CA . ILE A 1 119 ? 11.938 -6.307 -0.808 1.00 93.38 119 ILE A CA 1
ATOM 929 C C . ILE A 1 119 ? 12.081 -7.585 0.016 1.00 93.38 119 ILE A C 1
ATOM 931 O O . ILE A 1 119 ? 12.990 -8.381 -0.203 1.00 93.38 119 ILE A O 1
ATOM 935 N N . GLU A 1 120 ? 11.168 -7.789 0.963 1.00 93.50 120 GLU A N 1
ATOM 936 C CA . GLU A 1 120 ? 11.155 -8.951 1.846 1.00 93.50 120 GLU A CA 1
ATOM 937 C C . GLU A 1 120 ? 9.751 -9.196 2.402 1.00 93.50 120 GLU A C 1
ATOM 939 O O . GLU A 1 120 ? 8.891 -8.311 2.391 1.00 93.50 120 GLU A O 1
ATOM 944 N N . ALA A 1 121 ? 9.516 -10.420 2.877 1.00 93.12 121 ALA A N 1
ATOM 945 C CA . ALA A 1 121 ? 8.302 -10.724 3.618 1.00 93.12 121 ALA A CA 1
ATOM 946 C C . ALA A 1 121 ? 8.334 -9.973 4.951 1.00 93.12 121 ALA A C 1
ATOM 948 O O . ALA A 1 121 ? 9.309 -10.082 5.696 1.00 93.12 121 ALA A O 1
ATOM 949 N N . GLY A 1 122 ? 7.285 -9.212 5.235 1.00 82.94 122 GLY A N 1
ATOM 950 C CA . GLY A 1 122 ? 7.160 -8.477 6.488 1.00 82.94 122 GLY A CA 1
ATOM 951 C C . GLY A 1 122 ? 5.993 -8.980 7.331 1.00 82.94 122 GLY A C 1
ATOM 952 O O . GLY A 1 122 ? 5.271 -9.896 6.940 1.00 82.94 122 GLY A O 1
ATOM 953 N N . ASP A 1 123 ? 5.857 -8.409 8.525 1.00 86.56 123 ASP A N 1
ATOM 954 C CA . ASP A 1 123 ? 4.801 -8.736 9.481 1.00 86.56 123 ASP A CA 1
ATOM 955 C C . ASP A 1 123 ? 3.823 -7.562 9.566 1.00 86.56 123 ASP A C 1
ATOM 957 O O . ASP A 1 123 ? 4.229 -6.397 9.542 1.00 86.56 123 ASP A O 1
ATOM 961 N N . VAL A 1 124 ? 2.534 -7.864 9.711 1.00 87.00 124 VAL A N 1
ATOM 962 C CA . VAL A 1 124 ? 1.487 -6.871 9.970 1.00 87.00 124 VAL A CA 1
ATOM 963 C C . VAL A 1 124 ? 1.811 -6.038 11.214 1.00 87.00 124 VAL A C 1
ATOM 965 O O . VAL A 1 124 ? 1.460 -4.864 11.258 1.00 87.00 124 VAL A O 1
ATOM 968 N N . SER A 1 125 ? 2.541 -6.593 12.190 1.00 87.00 125 SER A N 1
ATOM 969 C CA . SER A 1 125 ? 3.001 -5.861 13.377 1.00 87.00 125 SER A CA 1
ATOM 970 C C . SER A 1 125 ? 3.952 -4.698 13.077 1.00 87.00 125 SER A C 1
ATOM 972 O O . SER A 1 125 ? 4.212 -3.891 13.965 1.00 87.00 125 SER A O 1
ATOM 974 N N . ASN A 1 126 ? 4.517 -4.629 11.867 1.00 83.81 126 ASN A N 1
ATOM 975 C CA . ASN A 1 126 ? 5.359 -3.510 11.439 1.00 83.81 126 ASN A CA 1
ATOM 976 C C . ASN A 1 126 ? 4.532 -2.295 10.994 1.00 83.81 126 ASN A C 1
ATOM 978 O O . ASN A 1 126 ? 5.077 -1.200 10.863 1.00 83.81 126 ASN A O 1
ATOM 982 N N . ILE A 1 127 ? 3.234 -2.484 10.748 1.00 89.31 127 ILE A N 1
ATOM 983 C CA . ILE A 1 127 ? 2.304 -1.408 10.417 1.00 89.31 127 ILE A CA 1
ATOM 984 C C . ILE A 1 127 ? 1.773 -0.821 11.722 1.00 89.31 127 ILE A C 1
ATOM 986 O O . ILE A 1 127 ? 1.424 -1.552 12.648 1.00 89.31 127 ILE A O 1
ATOM 990 N N . ASP A 1 128 ? 1.703 0.507 11.784 1.00 89.94 128 ASP A N 1
ATOM 991 C CA . ASP A 1 128 ? 1.179 1.207 12.952 1.00 89.94 128 ASP A CA 1
ATOM 992 C C . ASP A 1 128 ? -0.276 0.794 13.243 1.00 89.94 128 ASP A C 1
ATOM 994 O O . ASP A 1 128 ? -1.113 0.719 12.338 1.00 89.94 128 ASP A O 1
ATOM 998 N N . GLU A 1 129 ? -0.579 0.529 14.515 1.00 90.88 129 GLU A N 1
ATOM 999 C CA . GLU A 1 129 ? -1.911 0.124 14.958 1.00 90.88 129 GLU A CA 1
ATOM 1000 C C . GLU A 1 129 ? -2.960 1.190 14.614 1.00 90.88 129 GLU A C 1
ATOM 1002 O O . GLU A 1 129 ? -4.050 0.830 14.174 1.00 90.88 129 GLU A O 1
ATOM 1007 N N . GLU A 1 130 ? -2.614 2.482 14.674 1.00 90.44 130 GLU A N 1
ATOM 1008 C CA . GLU A 1 130 ? -3.529 3.575 14.317 1.00 90.44 130 GLU A CA 1
ATOM 1009 C C . GLU A 1 130 ? -3.961 3.506 12.841 1.00 90.44 130 GLU A C 1
ATOM 1011 O O . GLU A 1 130 ? -5.119 3.766 12.507 1.00 90.44 130 GLU A O 1
ATOM 1016 N N . VAL A 1 131 ? -3.057 3.096 11.944 1.00 90.38 131 VAL A N 1
ATOM 1017 C CA . VAL A 1 131 ? -3.357 2.908 10.514 1.00 90.38 131 VAL A CA 1
ATOM 1018 C C . VAL A 1 131 ? -4.320 1.736 10.319 1.00 90.38 131 VAL A C 1
ATOM 1020 O O . VAL A 1 131 ? -5.288 1.829 9.557 1.00 90.38 131 VAL A O 1
ATOM 1023 N N . ILE A 1 132 ? -4.074 0.632 11.026 1.00 92.12 132 ILE A N 1
ATOM 1024 C CA . ILE A 1 132 ? -4.909 -0.571 10.979 1.00 92.12 132 ILE A CA 1
ATOM 1025 C C . ILE A 1 132 ? -6.308 -0.293 11.544 1.00 92.12 132 ILE A C 1
ATOM 1027 O O . ILE A 1 132 ? -7.306 -0.733 10.965 1.00 92.12 132 ILE A O 1
ATOM 1031 N N . GLU A 1 133 ? -6.401 0.425 12.661 1.00 92.31 133 GLU A N 1
ATOM 1032 C CA . GLU A 1 133 ? -7.670 0.831 13.264 1.00 92.31 133 GLU A CA 1
ATOM 1033 C C . GLU A 1 133 ? -8.447 1.764 12.342 1.00 92.31 133 GLU A C 1
ATOM 1035 O O . GLU A 1 133 ? -9.615 1.493 12.059 1.00 92.31 133 GLU A O 1
ATOM 1040 N N . TRP A 1 134 ? -7.793 2.784 11.778 1.00 91.31 134 TRP A N 1
ATOM 1041 C CA . TRP A 1 134 ? -8.428 3.707 10.841 1.00 91.31 134 TRP A CA 1
ATOM 1042 C C . TRP A 1 134 ? -9.041 2.975 9.640 1.00 91.31 134 TRP A C 1
ATOM 1044 O O . TRP A 1 134 ? -10.186 3.235 9.266 1.00 91.31 134 TRP A O 1
ATOM 1054 N N . LEU A 1 135 ? -8.326 2.008 9.053 1.00 92.31 135 LEU A N 1
ATOM 1055 C CA . LEU A 1 135 ? -8.842 1.203 7.940 1.00 92.31 135 LEU A CA 1
ATOM 1056 C C . LEU A 1 135 ? -10.091 0.403 8.341 1.00 92.31 135 LEU A C 1
ATOM 1058 O O . LEU A 1 135 ? -11.084 0.395 7.607 1.00 92.31 135 LEU A O 1
ATOM 1062 N N . LYS A 1 136 ? -10.081 -0.216 9.526 1.00 92.44 136 LYS A N 1
ATOM 1063 C CA . LYS A 1 136 ? -11.242 -0.947 10.059 1.00 92.44 136 LYS A CA 1
ATOM 1064 C C . LYS A 1 136 ? -12.428 -0.019 10.324 1.00 92.44 136 LYS A C 1
ATOM 1066 O O . LYS A 1 136 ? -13.556 -0.378 9.993 1.00 92.44 136 LYS A O 1
ATOM 1071 N N . GLU A 1 137 ? -12.197 1.178 10.863 1.00 93.81 137 GLU A N 1
ATOM 1072 C CA . GLU A 1 137 ? -13.240 2.192 11.081 1.00 93.81 137 GLU A CA 1
ATOM 1073 C C . GLU A 1 137 ? -13.884 2.662 9.771 1.00 93.81 137 GLU A C 1
ATOM 1075 O O . GLU A 1 137 ? -15.079 2.962 9.732 1.00 93.81 137 GLU A O 1
ATOM 1080 N N . LYS A 1 138 ? -13.114 2.698 8.675 1.00 91.12 138 LYS A N 1
ATOM 1081 C CA . LYS A 1 138 ? -13.632 2.970 7.325 1.00 91.12 138 LYS A CA 1
ATOM 1082 C C . LYS A 1 138 ? -14.349 1.781 6.686 1.00 91.12 138 LYS A C 1
ATOM 1084 O O . LYS A 1 138 ? -14.936 1.946 5.619 1.00 91.12 138 LYS A O 1
ATOM 1089 N N . GLY A 1 139 ? -14.366 0.628 7.352 1.00 92.06 139 GLY A N 1
ATOM 1090 C CA . GLY A 1 139 ? -15.073 -0.573 6.919 1.00 92.06 139 GLY A CA 1
ATOM 1091 C C . GLY A 1 139 ? -14.250 -1.510 6.039 1.00 92.06 139 GLY A C 1
ATOM 1092 O O . GLY A 1 139 ? -14.823 -2.460 5.510 1.00 92.06 139 GLY A O 1
ATOM 1093 N N . TYR A 1 140 ? -12.942 -1.281 5.891 1.00 92.94 140 TYR A N 1
ATOM 1094 C CA . TYR A 1 140 ? -12.077 -2.184 5.136 1.00 92.94 140 TYR A CA 1
ATOM 1095 C C . TYR A 1 140 ? -11.797 -3.462 5.919 1.00 92.94 140 TYR A C 1
ATOM 1097 O O . TYR A 1 140 ? -11.543 -3.439 7.129 1.00 92.94 140 TYR A O 1
ATOM 1105 N N . LYS A 1 141 ? -11.773 -4.588 5.206 1.00 91.12 141 LYS A N 1
ATOM 1106 C CA . LYS A 1 141 ? -11.317 -5.864 5.752 1.00 91.12 141 LYS A CA 1
ATOM 1107 C C . LYS A 1 141 ? -9.899 -6.148 5.269 1.00 91.12 141 LYS A C 1
ATOM 1109 O O . LYS A 1 141 ? -9.684 -6.333 4.080 1.00 91.12 141 LYS A O 1
ATOM 1114 N N . ILE A 1 142 ? -8.960 -6.203 6.209 1.00 88.94 142 ILE A N 1
ATOM 1115 C CA . ILE A 1 142 ? -7.530 -6.432 5.958 1.00 88.94 142 ILE A CA 1
ATOM 1116 C C . ILE A 1 142 ? -7.250 -7.943 5.898 1.00 88.94 142 ILE A C 1
ATOM 1118 O O . ILE A 1 142 ? -7.832 -8.692 6.694 1.00 88.94 142 ILE A O 1
ATOM 1122 N N . TYR A 1 143 ? -6.384 -8.370 4.973 1.00 81.75 143 TYR A N 1
ATOM 1123 C CA . TYR A 1 143 ? -6.014 -9.776 4.740 1.00 81.75 143 TYR A CA 1
ATOM 1124 C C . TYR A 1 143 ? -4.547 -10.075 5.000 1.00 81.75 143 TYR A C 1
ATOM 1126 O O . TYR A 1 143 ? -3.702 -9.278 4.542 1.00 81.75 143 TYR A O 1
#

Radius of gyration: 28.43 Å; chains: 1; bounding box: 64×35×86 Å